Protein AF-A0A399X1S6-F1 (afdb_monomer_lite)

Secondary structure (DSSP, 8-state):
------HHHHHHHHT--SSTTHHHHHHHHHHHHHHHHHHB-HHHHH--S-HHHHHHHHHHHHHHHHHHHHHHHTTSTTSS--EEETTEEE-PPPHHHHTTHHHHHHHHHHHHGGGB-HHHHHHHHHHHTT----------

Foldseek 3Di:
DFQDDDLVLLCVVLVHPDCPCVVVLVVLCVPQRVVLVQFFDVVLVPPPVPPVSSVLLNQLSSLQSSLVSLVVCCPDPPNQDWDDDVPDIDGHDPCVVVVCSVVSNVVSCVSRLVGGDPVSNVVVVCVVVVPPPDPPPDDD

Sequence (140 aa):
MSLSVPSSRVKEKCGITVSDYDATISNLIGEITPVVEFAIRGEHLADTGNTGLQATLKLGLTEVICGELLEQIAREPGALESVSIGDLALSPPPPQVWSTLAGLKRQGWARLRPFLKPDVAGVLATVLTGGSKIPEESGL

Structure (mmCIF, N/CA/C/O backbone):
data_AF-A0A399X1S6-F1
#
_entry.id   AF-A0A399X1S6-F1
#
loop_
_atom_site.group_PDB
_atom_site.id
_atom_site.type_symbol
_atom_site.label_atom_id
_atom_site.label_alt_id
_atom_site.label_comp_id
_atom_site.label_asym_id
_atom_site.label_entity_id
_atom_site.label_seq_id
_atom_site.pdbx_PDB_ins_code
_atom_site.Cartn_x
_atom_site.Cartn_y
_atom_site.Cartn_z
_atom_site.occupancy
_atom_site.B_iso_or_equiv
_atom_site.auth_seq_id
_atom_site.auth_comp_id
_atom_site.auth_asym_id
_atom_site.auth_atom_id
_atom_site.pdbx_PDB_model_num
ATOM 1 N N . MET A 1 1 ? -13.726 9.033 11.109 1.00 61.34 1 MET A N 1
ATOM 2 C CA . MET A 1 1 ? -12.325 9.482 11.253 1.00 61.34 1 MET A CA 1
ATOM 3 C C . MET A 1 1 ? -11.536 8.773 10.172 1.00 61.34 1 MET A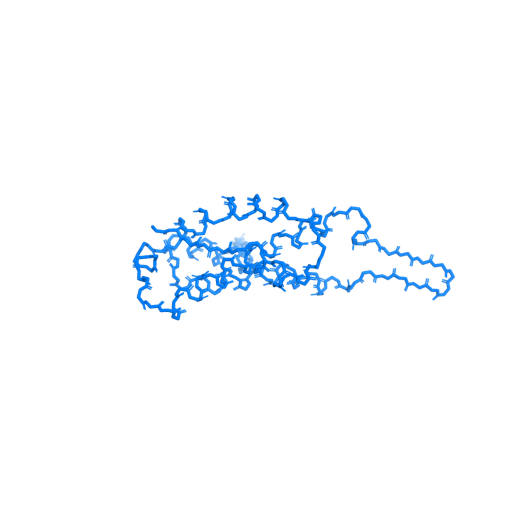 C 1
ATOM 5 O O . MET A 1 1 ? -11.781 7.582 10.016 1.00 61.34 1 MET A O 1
ATOM 9 N N . SER A 1 2 ? -10.715 9.481 9.392 1.00 76.50 2 SER A N 1
ATOM 10 C CA . SER A 1 2 ? -10.085 8.896 8.204 1.00 76.50 2 SER A CA 1
ATOM 11 C C . SER A 1 2 ? -8.687 8.341 8.480 1.00 76.50 2 SER A C 1
ATOM 13 O O . SER A 1 2 ? -7.889 8.932 9.214 1.00 76.50 2 SER A O 1
ATOM 15 N N . LEU A 1 3 ? -8.384 7.191 7.885 1.00 87.06 3 LEU A N 1
ATOM 16 C CA . LEU A 1 3 ? -7.040 6.647 7.796 1.00 87.06 3 LEU A CA 1
ATOM 17 C C . LEU A 1 3 ? -6.243 7.521 6.826 1.00 87.06 3 LEU A C 1
ATOM 19 O O . LEU A 1 3 ? -6.581 7.651 5.657 1.00 87.06 3 LEU A O 1
ATOM 23 N N . SER A 1 4 ? -5.155 8.117 7.308 1.00 88.81 4 SER A N 1
ATOM 24 C CA . SER A 1 4 ? -4.243 8.890 6.463 1.00 88.81 4 SER A CA 1
ATOM 25 C C . SER A 1 4 ? -2.945 8.121 6.240 1.00 88.81 4 SER A C 1
ATOM 27 O O . SER A 1 4 ? -2.292 7.692 7.201 1.00 88.81 4 SER A O 1
ATOM 29 N N . VAL A 1 5 ? -2.584 7.956 4.967 1.00 91.88 5 VAL A N 1
ATOM 30 C CA . VAL A 1 5 ? -1.324 7.366 4.507 1.00 91.88 5 VAL A CA 1
ATOM 31 C C . VAL A 1 5 ? -0.662 8.364 3.553 1.00 91.88 5 VAL A C 1
ATOM 33 O O . VAL A 1 5 ? -1.289 8.755 2.571 1.00 91.88 5 VAL A O 1
ATOM 36 N N . PRO A 1 6 ? 0.581 8.802 3.817 1.00 93.50 6 PRO A N 1
ATOM 37 C CA . PRO A 1 6 ? 1.276 9.723 2.927 1.00 93.50 6 PRO A CA 1
ATOM 38 C C . PRO A 1 6 ? 1.809 8.995 1.687 1.00 93.50 6 PRO A C 1
ATOM 40 O O . PRO A 1 6 ? 2.280 7.859 1.782 1.00 93.50 6 PRO A O 1
ATOM 43 N N . SER A 1 7 ? 1.829 9.679 0.538 1.00 92.88 7 SER A N 1
ATOM 44 C CA . SER A 1 7 ? 2.349 9.134 -0.727 1.00 92.88 7 SER A CA 1
ATOM 45 C C . SER A 1 7 ? 3.787 8.623 -0.601 1.00 92.88 7 SER A C 1
ATOM 47 O O . SER A 1 7 ? 4.124 7.586 -1.163 1.00 92.88 7 SER A O 1
ATOM 49 N N . SER A 1 8 ? 4.621 9.278 0.214 1.00 94.00 8 SER A N 1
ATOM 50 C CA . SER A 1 8 ? 5.994 8.836 0.496 1.00 94.00 8 SER A CA 1
ATOM 51 C C . SER A 1 8 ? 6.065 7.433 1.103 1.00 94.00 8 SER A C 1
ATOM 53 O O . SER A 1 8 ? 6.967 6.670 0.769 1.00 94.00 8 SER A O 1
ATOM 55 N N . ARG A 1 9 ? 5.094 7.056 1.944 1.00 94.56 9 ARG A N 1
ATOM 56 C CA . ARG A 1 9 ? 5.044 5.724 2.558 1.00 94.56 9 ARG A CA 1
ATOM 57 C C . ARG A 1 9 ? 4.654 4.647 1.552 1.00 94.56 9 ARG A C 1
ATOM 59 O O . ARG A 1 9 ? 5.169 3.534 1.625 1.00 94.56 9 ARG A O 1
ATOM 66 N N . VAL A 1 10 ? 3.772 4.982 0.611 1.00 94.31 10 VAL A N 1
ATOM 67 C CA . VAL A 1 10 ? 3.422 4.097 -0.508 1.00 94.31 10 VAL A CA 1
ATOM 68 C C . VAL A 1 10 ? 4.646 3.889 -1.402 1.00 94.31 10 VAL A C 1
ATOM 70 O O . VAL A 1 10 ? 5.007 2.748 -1.667 1.00 94.31 10 VAL A O 1
ATOM 73 N N . LYS A 1 11 ? 5.349 4.968 -1.775 1.00 93.75 11 LYS A N 1
ATOM 74 C CA . LYS A 1 11 ? 6.584 4.905 -2.578 1.00 93.75 11 LYS A CA 1
ATOM 75 C C . LYS A 1 11 ? 7.653 4.026 -1.940 1.00 93.75 11 LYS A C 1
ATOM 77 O O . LYS A 1 11 ? 8.174 3.129 -2.596 1.00 93.75 11 LYS A O 1
ATOM 82 N N . GLU A 1 12 ? 7.922 4.239 -0.653 1.00 92.62 12 GLU A N 1
ATOM 83 C CA . GLU A 1 12 ? 8.871 3.434 0.122 1.00 92.62 12 GLU A CA 1
ATOM 84 C C . GLU A 1 12 ? 8.490 1.948 0.094 1.00 92.62 12 GLU A C 1
ATOM 86 O O . GLU A 1 12 ? 9.334 1.093 -0.167 1.00 92.62 12 GLU A O 1
ATOM 91 N N . LYS A 1 13 ? 7.206 1.632 0.303 1.00 91.75 13 LYS A N 1
ATOM 92 C CA . LYS A 1 13 ? 6.712 0.250 0.307 1.00 91.75 13 LYS A CA 1
ATOM 93 C C . LYS A 1 13 ? 6.814 -0.417 -1.068 1.00 91.75 13 LYS A C 1
ATOM 95 O O . LYS A 1 13 ? 7.076 -1.616 -1.119 1.00 91.75 13 LYS A O 1
ATOM 100 N N . CYS A 1 14 ? 6.617 0.337 -2.147 1.00 89.06 14 CYS A N 1
ATOM 101 C CA . CYS A 1 14 ? 6.696 -0.172 -3.517 1.00 89.06 14 CYS A CA 1
ATOM 102 C C . CYS A 1 14 ? 8.115 -0.148 -4.104 1.00 89.06 14 CYS A C 1
ATOM 104 O O . CYS A 1 14 ? 8.306 -0.614 -5.222 1.00 89.06 14 CYS A O 1
ATOM 106 N N . GLY A 1 15 ? 9.102 0.403 -3.389 1.00 88.81 15 GLY A N 1
ATOM 107 C CA . GLY A 1 15 ? 10.466 0.564 -3.900 1.00 88.81 15 GLY A CA 1
ATOM 108 C C . GLY A 1 15 ? 10.600 1.617 -5.009 1.00 88.81 15 GLY A C 1
ATOM 109 O O . GLY A 1 15 ? 11.534 1.548 -5.802 1.00 88.81 15 GLY A O 1
ATOM 110 N N . ILE A 1 16 ? 9.683 2.588 -5.081 1.00 88.75 16 ILE A N 1
ATOM 111 C CA . ILE A 1 16 ? 9.664 3.630 -6.118 1.00 88.75 16 ILE A CA 1
ATOM 112 C C . ILE A 1 16 ? 10.430 4.860 -5.628 1.00 88.75 16 ILE A C 1
ATOM 114 O O . ILE A 1 16 ? 10.065 5.475 -4.626 1.00 88.75 16 ILE A O 1
ATOM 118 N N . THR A 1 17 ? 11.464 5.260 -6.366 1.00 89.94 17 THR A N 1
ATOM 119 C CA . THR A 1 17 ? 12.293 6.440 -6.052 1.00 89.94 17 THR A CA 1
ATOM 120 C C . THR A 1 17 ? 12.016 7.640 -6.960 1.00 89.94 17 THR A C 1
ATOM 122 O O . THR A 1 17 ? 12.322 8.770 -6.583 1.00 89.94 17 THR A O 1
ATOM 125 N N . VAL A 1 18 ? 11.401 7.417 -8.124 1.00 90.62 18 VAL A N 1
ATOM 126 C CA . VAL A 1 18 ? 11.053 8.454 -9.111 1.00 90.62 18 VAL A CA 1
ATOM 127 C C . VAL A 1 18 ? 9.735 9.157 -8.770 1.00 90.62 18 VAL A C 1
ATOM 129 O O . VAL A 1 18 ? 8.971 8.690 -7.923 1.00 90.62 18 VAL A O 1
ATOM 132 N N . SER A 1 19 ? 9.467 10.303 -9.395 1.00 93.31 19 SER A N 1
ATOM 133 C CA . SER A 1 19 ? 8.252 11.114 -9.184 1.00 93.31 19 SER A CA 1
ATOM 134 C C . SER A 1 19 ? 7.118 10.832 -10.172 1.00 93.31 19 SER A C 1
ATOM 136 O O . SER A 1 19 ? 6.009 11.318 -9.971 1.00 93.31 19 SER A O 1
ATOM 138 N N . ASP A 1 20 ? 7.364 10.042 -11.218 1.00 92.56 20 ASP A N 1
ATOM 139 C CA . ASP A 1 20 ? 6.426 9.851 -12.338 1.00 92.56 20 ASP A CA 1
ATOM 140 C C . ASP A 1 20 ? 5.069 9.280 -11.893 1.00 92.56 20 ASP A C 1
ATOM 142 O O . ASP A 1 20 ? 4.029 9.583 -12.474 1.00 92.56 20 ASP A O 1
ATOM 146 N N . TYR A 1 21 ? 5.063 8.521 -10.794 1.00 92.94 21 TYR A N 1
ATOM 147 C CA . TYR A 1 21 ? 3.871 7.887 -10.235 1.00 92.94 21 TYR A CA 1
ATOM 148 C C . TYR A 1 21 ? 3.173 8.706 -9.136 1.00 92.94 21 TYR A C 1
ATOM 150 O O . TYR A 1 21 ? 2.179 8.242 -8.582 1.00 92.94 21 TYR A O 1
ATOM 158 N N . ASP A 1 22 ? 3.647 9.908 -8.790 1.00 94.56 22 ASP A N 1
ATOM 159 C CA . ASP A 1 22 ? 3.134 10.664 -7.634 1.00 94.56 22 ASP A CA 1
ATOM 160 C C . ASP A 1 22 ? 1.645 11.027 -7.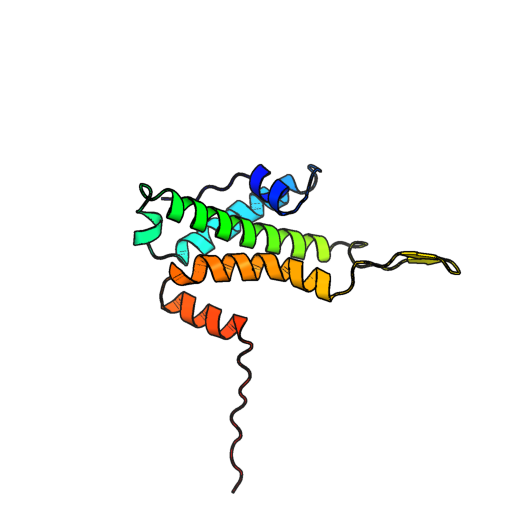780 1.00 94.56 22 ASP A C 1
ATOM 162 O O . ASP A 1 22 ? 0.875 10.908 -6.821 1.00 94.56 22 ASP A O 1
ATOM 166 N N . ALA A 1 23 ? 1.217 11.405 -8.990 1.00 96.06 23 ALA A N 1
ATOM 167 C CA . ALA A 1 23 ? -0.185 11.697 -9.284 1.00 96.06 23 ALA A CA 1
ATOM 168 C C . ALA A 1 23 ? -1.055 10.434 -9.187 1.00 96.06 23 ALA A C 1
ATOM 170 O O . ALA A 1 23 ? -2.101 10.445 -8.536 1.00 96.06 23 ALA A O 1
ATOM 171 N N . THR A 1 24 ? -0.590 9.323 -9.764 1.00 95.69 24 THR A N 1
ATOM 172 C CA . THR A 1 24 ? -1.264 8.020 -9.696 1.00 95.69 24 THR A CA 1
ATOM 173 C C . THR A 1 24 ? -1.416 7.552 -8.253 1.00 95.69 24 THR A C 1
ATOM 175 O O . THR A 1 24 ? -2.500 7.143 -7.849 1.00 95.69 24 THR A O 1
ATOM 178 N N . ILE A 1 25 ? -0.368 7.686 -7.436 1.00 96.00 25 ILE A N 1
ATOM 179 C CA . ILE A 1 25 ? -0.406 7.359 -6.006 1.00 96.00 25 ILE A CA 1
ATOM 180 C C . ILE A 1 25 ? -1.445 8.214 -5.282 1.00 96.00 25 ILE A C 1
ATOM 182 O O . ILE A 1 25 ? -2.224 7.682 -4.494 1.00 96.00 25 ILE A O 1
ATOM 186 N N . SER A 1 26 ? -1.485 9.522 -5.547 1.00 96.44 26 SER A N 1
ATOM 187 C CA . SER A 1 26 ? -2.478 10.412 -4.938 1.00 96.44 26 SER A CA 1
ATOM 188 C C . SER A 1 26 ? -3.909 10.009 -5.304 1.00 96.44 26 SER A C 1
ATOM 190 O O . SER A 1 26 ? -4.778 9.984 -4.431 1.00 96.44 26 SER A O 1
ATOM 192 N N . ASN A 1 27 ? -4.151 9.658 -6.568 1.00 96.75 27 ASN A N 1
ATOM 193 C CA . ASN A 1 27 ? -5.461 9.203 -7.032 1.00 96.75 27 ASN A CA 1
ATOM 194 C C . ASN A 1 27 ? -5.851 7.882 -6.360 1.00 96.75 27 ASN A C 1
ATOM 196 O O . ASN A 1 27 ? -6.925 7.787 -5.773 1.00 96.75 27 ASN A O 1
ATOM 200 N N . LEU A 1 28 ? -4.939 6.905 -6.332 1.00 96.31 28 LEU A N 1
ATOM 201 C CA . LEU A 1 28 ? -5.160 5.618 -5.672 1.00 96.31 28 LEU A CA 1
ATOM 202 C C . LEU A 1 28 ? -5.425 5.763 -4.170 1.00 96.31 28 LEU A C 1
ATOM 204 O O . LEU A 1 28 ? -6.288 5.073 -3.632 1.00 96.31 28 LEU A O 1
ATOM 208 N N . ILE A 1 29 ? -4.727 6.670 -3.477 1.00 96.31 29 ILE A N 1
ATOM 209 C CA . ILE A 1 29 ? -5.020 6.986 -2.073 1.00 96.31 29 ILE A CA 1
ATOM 210 C C . ILE A 1 29 ? -6.447 7.534 -1.947 1.00 96.31 29 ILE A C 1
ATOM 212 O O . ILE A 1 29 ? -7.186 7.079 -1.073 1.00 96.31 29 ILE A O 1
ATOM 216 N N . GLY A 1 30 ? -6.847 8.471 -2.810 1.00 96.00 30 GLY A N 1
ATOM 217 C CA . GLY A 1 30 ? -8.190 9.055 -2.808 1.00 96.00 30 GLY A CA 1
ATOM 218 C C . GLY A 1 30 ? -9.305 8.047 -3.102 1.00 96.00 30 GLY A C 1
ATOM 219 O O . GLY A 1 30 ? -10.378 8.136 -2.511 1.00 96.00 30 GLY A O 1
ATOM 220 N N . GLU A 1 31 ? -9.043 7.066 -3.962 1.00 95.31 31 GLU A N 1
ATOM 221 C CA . GLU A 1 31 ? -10.015 6.049 -4.373 1.00 95.31 31 GLU A CA 1
ATOM 222 C C . GLU A 1 31 ? -10.111 4.880 -3.383 1.00 95.31 31 GLU A C 1
ATOM 224 O O . GLU A 1 31 ? -11.206 4.466 -3.002 1.00 95.31 31 GLU A O 1
ATOM 229 N N . ILE A 1 32 ? -8.976 4.341 -2.931 1.00 95.62 32 ILE A N 1
ATOM 230 C CA . ILE A 1 32 ? -8.934 3.103 -2.136 1.00 95.62 32 ILE A CA 1
ATOM 231 C C . ILE A 1 32 ? -9.222 3.365 -0.658 1.00 95.62 32 ILE A C 1
ATOM 233 O O . ILE A 1 32 ? -9.889 2.555 -0.010 1.00 95.62 32 ILE A O 1
ATOM 237 N N . THR A 1 33 ? -8.741 4.482 -0.105 1.00 95.44 33 THR A N 1
ATOM 238 C CA . THR A 1 33 ? -8.935 4.816 1.317 1.00 95.44 33 THR A CA 1
ATOM 239 C C . THR A 1 33 ? -10.406 4.765 1.747 1.00 95.44 33 THR A C 1
ATOM 241 O O . THR A 1 33 ? -10.700 4.016 2.682 1.00 95.44 33 THR A O 1
ATOM 244 N N . PRO A 1 34 ? -11.359 5.449 1.076 1.00 94.81 34 PRO A N 1
ATOM 245 C CA . PRO A 1 34 ? -12.764 5.397 1.484 1.00 94.81 34 PRO A CA 1
ATOM 246 C C . PRO A 1 34 ? -13.380 3.996 1.351 1.00 94.81 34 PRO A C 1
ATOM 248 O O . PRO A 1 34 ? -14.234 3.622 2.155 1.00 94.81 34 PRO A O 1
ATOM 251 N N . VAL A 1 35 ? -12.931 3.184 0.386 1.00 93.56 35 VAL A N 1
ATOM 252 C CA . VAL A 1 35 ? -13.396 1.795 0.219 1.00 93.56 35 VAL A CA 1
ATOM 253 C C . VAL A 1 35 ? -12.946 0.925 1.393 1.00 93.56 35 VAL A C 1
ATOM 255 O O . VAL A 1 35 ? -13.739 0.167 1.955 1.00 93.56 35 VAL A O 1
ATOM 258 N N . VAL A 1 36 ? -11.681 1.048 1.797 1.00 94.12 36 VAL A N 1
ATOM 259 C CA . VAL A 1 36 ? -11.127 0.310 2.939 1.00 94.12 36 VAL A CA 1
ATOM 260 C C . VAL A 1 36 ? -11.768 0.767 4.249 1.00 94.12 36 VAL A C 1
ATOM 262 O O . VAL A 1 36 ? -12.150 -0.070 5.064 1.00 94.12 36 VAL A O 1
ATOM 265 N N . GLU A 1 37 ? -11.960 2.071 4.443 1.00 94.38 37 GLU A N 1
ATOM 266 C CA . GLU A 1 37 ? -12.671 2.607 5.609 1.00 94.38 37 GLU A CA 1
ATOM 267 C C . GLU A 1 37 ? -14.104 2.089 5.692 1.00 94.38 37 GLU A C 1
ATOM 269 O O . GLU A 1 37 ? -14.557 1.681 6.761 1.00 94.38 37 GLU A O 1
ATOM 274 N N . PHE A 1 38 ? -14.813 2.038 4.564 1.00 93.69 38 PHE A N 1
ATOM 275 C CA . PHE A 1 38 ? -16.150 1.466 4.526 1.00 93.69 38 PHE A CA 1
ATOM 276 C C . PHE A 1 38 ? -16.155 -0.024 4.900 1.00 93.69 38 PHE A C 1
ATOM 278 O O . PHE A 1 38 ? -17.103 -0.493 5.534 1.00 93.69 38 PHE A O 1
ATOM 285 N N . ALA A 1 39 ? -15.119 -0.774 4.528 1.00 93.75 39 ALA A N 1
ATOM 286 C CA . ALA A 1 39 ? -15.010 -2.201 4.814 1.00 93.75 39 ALA A CA 1
ATOM 287 C C . ALA A 1 39 ? -14.709 -2.510 6.294 1.00 93.75 39 ALA A C 1
ATOM 289 O O . ALA A 1 39 ? -15.132 -3.552 6.804 1.00 93.75 39 ALA A O 1
ATOM 290 N N . ILE A 1 40 ? -13.992 -1.624 6.988 1.00 94.44 40 ILE A N 1
ATOM 291 C CA . ILE A 1 40 ? -13.597 -1.787 8.393 1.00 94.44 40 ILE A CA 1
ATOM 292 C C . ILE A 1 40 ? -14.785 -1.492 9.330 1.00 94.44 40 ILE A C 1
ATOM 294 O O . ILE A 1 40 ? -15.668 -0.679 9.042 1.00 94.44 40 ILE A O 1
ATOM 298 N N . ARG A 1 41 ? -14.838 -2.168 10.482 1.00 94.19 41 ARG A N 1
ATOM 299 C CA . ARG A 1 41 ? -15.816 -1.865 11.539 1.00 94.19 41 ARG A CA 1
ATOM 300 C C . ARG A 1 41 ? -15.538 -0.491 12.147 1.00 94.19 41 ARG A C 1
ATOM 302 O O . ARG A 1 41 ? -14.404 -0.183 12.510 1.00 94.19 41 ARG A O 1
ATOM 309 N N . GLY A 1 42 ? -16.589 0.306 12.334 1.00 92.19 42 GLY A N 1
ATOM 310 C CA . GLY A 1 42 ? -16.467 1.674 12.850 1.00 92.19 42 GLY A CA 1
ATOM 311 C C . GLY A 1 42 ? -15.764 1.769 14.210 1.00 92.19 42 GLY A C 1
ATOM 312 O O . GLY A 1 42 ? -15.027 2.722 14.439 1.00 92.19 42 GLY A O 1
ATOM 313 N N . GLU A 1 43 ? -15.917 0.757 15.071 1.00 93.31 43 GLU A N 1
ATOM 314 C CA . GLU A 1 43 ? -15.251 0.670 16.380 1.00 93.31 43 GLU A CA 1
ATOM 315 C C . GLU A 1 43 ? -13.716 0.693 16.284 1.00 93.31 43 GLU A C 1
ATOM 317 O O . GLU A 1 43 ? -13.063 1.384 17.061 1.00 93.31 43 GLU A O 1
ATOM 322 N N . HIS A 1 44 ? -13.128 0.030 15.283 1.00 93.62 44 HIS A N 1
ATOM 323 C CA . HIS A 1 44 ? -11.674 0.011 15.083 1.00 93.62 44 HIS A CA 1
ATOM 324 C C . HIS A 1 44 ? -11.144 1.302 14.452 1.00 93.62 44 HIS A C 1
ATOM 326 O O . HIS A 1 44 ? -10.005 1.689 14.700 1.00 93.62 44 HIS A O 1
ATOM 332 N N . LEU A 1 45 ? -11.968 1.987 13.653 1.00 92.81 45 LEU A N 1
ATOM 333 C CA . LEU A 1 45 ? -11.631 3.314 13.129 1.00 92.81 45 LEU A CA 1
ATOM 334 C C . LEU A 1 45 ? -11.710 4.392 14.218 1.00 92.81 45 LEU A C 1
ATOM 336 O O . LEU A 1 45 ? -10.985 5.383 14.150 1.00 92.81 45 LEU A O 1
ATOM 340 N N . ALA A 1 46 ? -12.590 4.211 15.206 1.00 93.12 46 ALA A N 1
ATOM 341 C CA . ALA A 1 46 ? -12.764 5.134 16.323 1.00 93.12 46 ALA A CA 1
ATOM 342 C C . ALA A 1 46 ? -11.695 4.968 17.421 1.00 93.12 46 ALA A C 1
ATOM 344 O O . ALA A 1 46 ? -11.394 5.938 18.116 1.00 93.12 46 ALA A O 1
ATOM 345 N N . ASP A 1 47 ? -11.096 3.779 17.561 1.00 91.88 47 ASP A N 1
ATOM 346 C CA . ASP A 1 47 ? -10.031 3.494 18.533 1.00 91.88 47 ASP A CA 1
ATOM 347 C C . ASP A 1 47 ? -8.672 4.069 18.088 1.00 91.88 47 ASP A C 1
ATOM 349 O O . ASP A 1 47 ? -7.752 3.366 17.659 1.00 91.88 47 ASP A O 1
ATOM 353 N N . THR A 1 48 ? -8.551 5.395 18.148 1.00 90.25 48 THR A N 1
ATOM 354 C CA . THR A 1 48 ? -7.319 6.118 17.796 1.00 90.25 48 THR A CA 1
ATOM 355 C C . THR A 1 48 ? -6.270 6.126 18.904 1.00 90.25 48 THR A C 1
ATOM 357 O O . THR A 1 48 ? -5.107 6.425 18.631 1.00 90.25 48 THR A O 1
ATOM 360 N N . GLY A 1 49 ? -6.650 5.762 20.134 1.00 90.25 49 GLY A N 1
ATOM 361 C CA . GLY A 1 49 ? -5.727 5.617 21.262 1.00 90.25 49 GLY A CA 1
ATOM 362 C C . GLY A 1 49 ? -4.848 4.369 21.153 1.00 90.25 49 GLY A C 1
ATOM 363 O O . GLY A 1 49 ? -3.723 4.352 21.655 1.00 90.25 49 GLY A O 1
ATOM 364 N N . ASN A 1 50 ? -5.318 3.340 20.447 1.00 92.88 50 ASN A N 1
ATOM 365 C CA . ASN A 1 50 ? -4.563 2.120 20.207 1.00 92.88 50 ASN A CA 1
ATOM 366 C C . ASN A 1 50 ? -3.583 2.275 19.033 1.00 92.88 50 ASN A C 1
ATOM 368 O O . ASN A 1 50 ? -3.889 2.009 17.868 1.00 92.88 50 ASN A O 1
ATOM 372 N N . THR A 1 51 ? -2.358 2.688 19.351 1.00 93.44 51 THR A N 1
ATOM 373 C CA . THR A 1 51 ? -1.302 2.941 18.359 1.00 93.44 51 THR A CA 1
ATOM 374 C C . THR A 1 51 ? -0.940 1.706 17.530 1.00 93.44 51 THR A C 1
ATOM 376 O O . THR A 1 51 ? -0.686 1.833 16.331 1.00 93.44 51 THR A O 1
ATOM 379 N N . GLY A 1 52 ? -0.964 0.508 18.126 1.00 94.94 52 GLY A N 1
ATOM 380 C CA . GLY A 1 52 ? -0.684 -0.754 17.435 1.00 94.94 52 GLY A CA 1
ATOM 381 C C . GLY A 1 52 ? -1.763 -1.119 16.413 1.00 94.94 52 GLY A C 1
ATOM 382 O O . GLY A 1 52 ? -1.448 -1.511 15.284 1.00 94.94 52 GLY A O 1
ATOM 383 N N . LEU A 1 53 ? -3.035 -0.919 16.771 1.00 94.44 53 LEU A N 1
ATOM 384 C CA . LEU A 1 53 ? -4.160 -1.076 15.850 1.00 94.44 53 LEU A CA 1
ATOM 385 C C . LEU A 1 53 ? -4.054 -0.085 14.689 1.00 94.44 53 LEU A C 1
ATOM 387 O O . LEU A 1 53 ? -4.070 -0.495 13.530 1.00 94.44 53 LEU A O 1
ATOM 391 N N . GLN A 1 54 ? -3.868 1.202 14.985 1.00 94.69 54 GLN A N 1
ATOM 392 C CA . GLN A 1 54 ? -3.760 2.243 13.961 1.00 94.69 54 GLN A CA 1
ATOM 393 C C . GLN A 1 54 ? -2.586 1.993 13.007 1.00 94.69 54 GLN A C 1
ATOM 395 O O . GLN A 1 54 ? -2.728 2.149 11.793 1.00 94.69 54 GLN A O 1
ATOM 400 N N . ALA A 1 55 ? -1.437 1.547 13.524 1.00 94.62 55 ALA A N 1
ATOM 401 C CA . ALA A 1 55 ? -0.299 1.151 12.698 1.00 94.62 55 ALA A CA 1
ATOM 402 C C . ALA A 1 55 ? -0.634 -0.049 11.797 1.00 94.62 55 ALA A C 1
ATOM 404 O O . ALA A 1 55 ? -0.267 -0.059 10.622 1.00 94.62 55 ALA A O 1
ATOM 405 N N . THR A 1 56 ? -1.375 -1.030 12.318 1.00 95.75 56 THR A N 1
ATOM 406 C CA . THR A 1 56 ? -1.801 -2.217 11.564 1.00 95.75 56 THR A CA 1
ATOM 407 C C . THR A 1 56 ? -2.764 -1.859 10.432 1.00 95.75 56 THR A C 1
ATOM 409 O O . THR A 1 56 ? -2.570 -2.321 9.306 1.00 95.75 56 THR A O 1
ATOM 412 N N . LEU A 1 57 ? -3.756 -1.000 10.696 1.00 95.94 57 LEU A N 1
ATOM 413 C CA . LEU A 1 57 ? -4.715 -0.534 9.690 1.00 95.94 57 LEU A CA 1
ATOM 414 C C . LEU A 1 57 ? -4.025 0.282 8.590 1.00 95.94 57 LEU A C 1
ATOM 416 O O . LEU A 1 57 ? -4.223 0.014 7.406 1.00 95.94 57 LEU A O 1
ATOM 420 N N . LYS A 1 58 ? -3.150 1.224 8.968 1.00 95.88 58 LYS A N 1
ATOM 421 C CA . LYS A 1 58 ? -2.374 2.031 8.012 1.00 95.88 58 LYS A CA 1
ATOM 422 C C . LYS A 1 58 ? -1.433 1.176 7.167 1.00 95.88 58 LYS A C 1
ATOM 424 O O . LYS A 1 58 ? -1.310 1.413 5.967 1.00 95.88 58 LYS A O 1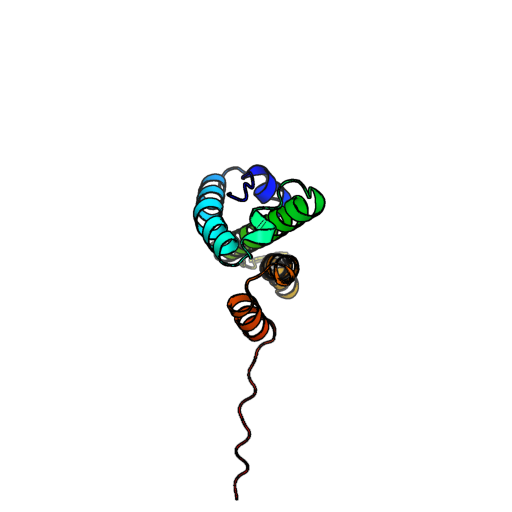
ATOM 429 N N . LEU A 1 59 ? -0.787 0.171 7.762 1.00 95.69 59 LEU A N 1
ATOM 430 C CA . LEU A 1 59 ? 0.069 -0.760 7.029 1.00 95.69 59 LEU A CA 1
ATOM 431 C C . LEU A 1 59 ? -0.738 -1.598 6.033 1.00 95.69 59 LEU A C 1
ATOM 433 O O . LEU A 1 59 ? -0.326 -1.715 4.884 1.00 95.69 59 LEU A O 1
ATOM 437 N N . GLY A 1 60 ? -1.893 -2.125 6.449 1.00 95.31 60 GLY A N 1
ATOM 438 C CA . GLY A 1 60 ? -2.779 -2.884 5.567 1.00 95.31 60 GLY A CA 1
ATOM 439 C C . GLY A 1 60 ? -3.271 -2.047 4.387 1.00 95.31 60 GLY A C 1
ATOM 440 O O . GLY A 1 60 ? -3.173 -2.485 3.245 1.00 95.31 60 GLY A O 1
ATOM 441 N N . LEU A 1 61 ? -3.702 -0.808 4.643 1.00 96.44 61 LEU A N 1
ATOM 442 C CA . LEU A 1 61 ? -4.089 0.144 3.598 1.00 96.44 61 LEU A CA 1
ATOM 443 C C . LEU A 1 61 ? -2.926 0.444 2.637 1.00 96.44 61 LEU A C 1
ATOM 445 O O . LEU A 1 61 ? -3.103 0.394 1.423 1.00 96.44 61 LEU A O 1
ATOM 449 N N . THR A 1 62 ? -1.723 0.686 3.168 1.00 96.19 62 THR A N 1
ATOM 450 C CA . THR A 1 62 ? -0.516 0.919 2.352 1.00 96.19 62 THR A CA 1
ATOM 451 C C . THR A 1 62 ? -0.207 -0.283 1.455 1.00 96.19 62 THR A C 1
ATOM 453 O O . THR A 1 62 ? 0.140 -0.107 0.292 1.00 96.19 62 THR A O 1
ATOM 456 N N . GLU A 1 63 ? -0.337 -1.506 1.976 1.00 94.81 63 GLU A N 1
ATOM 457 C CA . GLU A 1 63 ? -0.105 -2.751 1.231 1.00 94.81 63 GLU A CA 1
ATOM 458 C C . GLU A 1 63 ? -1.126 -2.943 0.097 1.00 94.81 63 GLU A C 1
ATOM 460 O O . GLU A 1 63 ? -0.737 -3.326 -1.007 1.00 94.81 63 GLU A O 1
ATOM 465 N N . VAL A 1 64 ? -2.402 -2.606 0.326 1.00 94.69 64 VAL A N 1
ATOM 466 C CA . VAL A 1 64 ? -3.446 -2.637 -0.715 1.00 94.69 64 VAL A CA 1
ATOM 467 C C . VAL A 1 64 ? -3.164 -1.618 -1.821 1.00 94.69 64 VAL A C 1
ATOM 469 O O . VAL A 1 64 ? -3.161 -1.992 -2.992 1.00 94.69 64 VAL A O 1
ATOM 472 N N . ILE A 1 65 ? -2.887 -0.360 -1.460 1.00 95.06 65 ILE A N 1
ATOM 473 C CA . ILE A 1 65 ? -2.599 0.711 -2.428 1.00 95.06 65 ILE A CA 1
ATOM 474 C C . ILE A 1 65 ? -1.342 0.382 -3.234 1.00 95.06 65 ILE A C 1
ATOM 476 O O . ILE A 1 65 ? -1.332 0.515 -4.454 1.00 95.06 65 ILE A O 1
ATOM 480 N N . CYS A 1 66 ? -0.287 -0.078 -2.561 1.00 93.62 66 CYS A N 1
ATOM 481 C CA . CYS A 1 66 ? 0.960 -0.424 -3.225 1.00 93.62 66 CYS A CA 1
ATOM 482 C C . CYS A 1 66 ? 0.792 -1.601 -4.193 1.00 93.62 66 CYS A C 1
ATOM 484 O O . CYS A 1 66 ? 1.316 -1.564 -5.302 1.00 93.62 66 CYS A O 1
ATOM 486 N N . GLY A 1 67 ? 0.029 -2.627 -3.804 1.00 91.38 67 GLY A N 1
ATOM 487 C CA . GLY A 1 67 ? -0.277 -3.739 -4.698 1.00 91.38 67 GLY A CA 1
ATOM 488 C C . GLY A 1 67 ? -1.046 -3.297 -5.947 1.00 91.38 67 GLY A C 1
ATOM 489 O O . GLY A 1 67 ? -0.695 -3.720 -7.042 1.00 91.38 67 GLY A O 1
ATOM 490 N N . GLU A 1 68 ? -2.032 -2.402 -5.810 1.00 92.94 68 GLU A N 1
ATOM 491 C CA . GLU A 1 68 ? -2.755 -1.843 -6.964 1.00 92.94 68 GLU A CA 1
ATOM 492 C C . GLU A 1 68 ? -1.832 -1.040 -7.889 1.00 92.94 68 GLU A C 1
ATOM 494 O O . GLU A 1 68 ? -1.858 -1.228 -9.102 1.00 92.94 68 GLU A O 1
ATOM 499 N N . LEU A 1 69 ? -0.973 -0.187 -7.325 1.00 92.75 69 LEU A N 1
ATOM 500 C CA . LEU A 1 69 ? -0.009 0.588 -8.105 1.00 92.75 69 LEU A CA 1
ATOM 501 C C . LEU A 1 69 ? 0.922 -0.324 -8.912 1.00 92.75 69 LEU A C 1
ATOM 503 O O . LEU A 1 69 ? 1.121 -0.112 -10.103 1.00 92.75 69 LEU A O 1
ATOM 507 N N . LEU A 1 70 ? 1.475 -1.355 -8.275 1.00 88.94 70 LEU A N 1
ATOM 508 C CA . LEU A 1 70 ? 2.369 -2.304 -8.934 1.00 88.94 70 LEU A CA 1
ATOM 509 C C . LEU A 1 70 ? 1.650 -3.117 -10.022 1.00 88.94 70 LEU A C 1
ATOM 511 O O . LEU A 1 70 ? 2.246 -3.410 -11.056 1.00 88.94 70 LEU A O 1
ATOM 515 N N . GLU A 1 71 ? 0.371 -3.447 -9.827 1.00 87.62 71 GLU A N 1
ATOM 516 C CA . GLU A 1 71 ? -0.468 -4.057 -10.865 1.00 87.62 71 GLU A CA 1
ATOM 517 C C . GLU A 1 71 ? -0.720 -3.106 -12.046 1.00 87.62 71 GLU A C 1
ATOM 519 O O . GLU A 1 71 ? -0.806 -3.572 -13.179 1.00 87.62 71 GLU A O 1
ATOM 524 N N . GLN A 1 72 ? -0.828 -1.792 -11.819 1.00 89.75 72 GLN A N 1
ATOM 525 C CA . GLN A 1 72 ? -0.928 -0.805 -12.900 1.00 89.75 72 GLN A CA 1
ATOM 526 C C . GLN A 1 72 ? 0.389 -0.676 -13.670 1.00 89.75 72 GLN A C 1
ATOM 528 O O . GLN A 1 72 ? 0.367 -0.775 -14.894 1.00 89.75 72 GLN A O 1
ATOM 533 N N . ILE A 1 73 ? 1.520 -0.564 -12.966 1.00 88.25 73 ILE A N 1
ATOM 534 C CA . ILE A 1 73 ? 2.863 -0.512 -13.572 1.00 88.25 73 ILE A CA 1
ATOM 535 C C . ILE A 1 73 ? 3.123 -1.768 -14.412 1.00 88.25 73 ILE A C 1
ATOM 537 O O . ILE A 1 73 ? 3.632 -1.686 -15.523 1.00 88.25 73 ILE A O 1
ATOM 541 N N . ALA A 1 74 ? 2.704 -2.942 -13.936 1.00 84.06 74 ALA A N 1
ATOM 542 C CA . ALA A 1 74 ? 2.842 -4.194 -14.678 1.00 84.06 74 ALA A CA 1
ATOM 543 C C . ALA A 1 74 ? 2.078 -4.225 -16.016 1.00 84.06 74 ALA A C 1
ATOM 545 O O . ALA A 1 74 ? 2.381 -5.062 -16.863 1.00 84.06 74 ALA A O 1
ATOM 546 N N . ARG A 1 75 ? 1.077 -3.356 -16.210 1.00 84.19 75 ARG A N 1
ATOM 547 C CA . ARG A 1 75 ? 0.318 -3.239 -17.467 1.00 84.19 75 ARG A CA 1
ATOM 548 C C . ARG A 1 75 ? 0.935 -2.228 -18.436 1.00 84.19 75 ARG A C 1
ATOM 550 O O . ARG A 1 75 ? 0.449 -2.121 -19.561 1.00 84.19 75 ARG A O 1
ATOM 557 N N . GLU A 1 76 ? 1.957 -1.481 -18.021 1.00 86.31 76 GLU A N 1
ATOM 558 C CA . GLU A 1 76 ? 2.634 -0.519 -18.889 1.00 86.31 76 GLU A CA 1
ATOM 559 C C . GLU A 1 76 ? 3.426 -1.246 -19.994 1.00 86.31 76 GLU A C 1
ATOM 561 O O . GLU A 1 76 ? 4.027 -2.297 -19.739 1.00 86.31 76 GLU A O 1
ATOM 566 N N . PRO A 1 77 ? 3.450 -0.713 -21.232 1.00 82.31 77 PRO A N 1
ATOM 567 C CA . PRO A 1 77 ? 4.293 -1.249 -22.299 1.00 82.31 77 PRO A CA 1
ATOM 568 C C . PRO A 1 77 ? 5.760 -1.350 -21.857 1.00 82.31 77 PRO A C 1
ATOM 570 O O . PRO A 1 77 ? 6.272 -0.449 -21.195 1.00 82.31 77 PRO A O 1
ATOM 573 N N . GLY A 1 78 ? 6.441 -2.442 -22.206 1.00 80.50 78 GLY A N 1
ATOM 574 C CA . GLY A 1 78 ? 7.818 -2.697 -21.773 1.00 80.50 78 GLY A CA 1
ATOM 575 C C . GLY A 1 78 ? 7.988 -3.266 -20.356 1.00 80.50 78 GLY A C 1
ATOM 576 O O . GLY A 1 78 ? 9.050 -3.815 -20.070 1.00 80.50 78 GLY A O 1
ATOM 577 N N . ALA A 1 79 ? 6.979 -3.221 -19.473 1.00 78.38 79 ALA A N 1
ATOM 578 C CA . ALA A 1 79 ? 7.121 -3.708 -18.091 1.00 78.38 79 ALA A CA 1
ATOM 579 C C . ALA A 1 79 ? 7.304 -5.236 -18.000 1.00 78.38 79 ALA A C 1
ATOM 581 O O . ALA A 1 79 ? 8.007 -5.742 -17.125 1.00 78.38 79 ALA A O 1
ATOM 582 N N . LEU A 1 80 ? 6.672 -5.970 -18.918 1.00 78.25 80 LEU A N 1
ATOM 583 C CA . LEU A 1 80 ? 6.654 -7.436 -18.972 1.00 78.25 80 LEU A CA 1
ATOM 584 C C . LEU A 1 80 ? 7.336 -8.007 -20.220 1.00 78.25 80 LEU A C 1
ATOM 586 O O . LEU A 1 80 ? 7.230 -9.201 -20.501 1.00 78.25 80 LEU A O 1
ATOM 590 N N . GLU A 1 81 ? 8.012 -7.166 -20.995 1.00 80.62 81 GLU A N 1
ATOM 591 C CA . GLU A 1 81 ? 8.615 -7.581 -22.255 1.00 80.62 81 GLU A CA 1
ATOM 592 C C . GLU A 1 81 ? 9.975 -8.241 -22.022 1.00 80.62 81 GLU A C 1
ATOM 594 O O . GLU A 1 81 ? 10.787 -7.794 -21.213 1.00 80.62 81 GLU A O 1
ATOM 599 N N . SER A 1 82 ? 10.233 -9.324 -22.753 1.00 82.62 82 SER A N 1
ATOM 600 C CA . SER A 1 82 ? 11.547 -9.958 -22.814 1.00 82.62 82 SER A CA 1
ATOM 601 C C . SER A 1 82 ? 12.253 -9.561 -24.104 1.00 82.62 82 SER A C 1
ATOM 603 O O . SER A 1 82 ? 11.670 -9.670 -25.184 1.00 82.62 82 SER A O 1
ATOM 605 N N . VAL A 1 83 ? 13.523 -9.186 -24.010 1.00 84.25 83 VAL A N 1
ATOM 606 C CA . VAL A 1 83 ? 14.370 -8.869 -25.163 1.00 84.25 83 VAL A CA 1
ATOM 607 C C . VAL A 1 83 ? 15.474 -9.913 -25.255 1.00 84.25 83 VAL A C 1
ATOM 609 O O . VAL A 1 83 ? 16.178 -10.157 -24.278 1.00 84.25 83 VAL A O 1
ATOM 612 N N . SER A 1 84 ? 15.648 -10.526 -26.428 1.00 86.69 84 SER A N 1
ATOM 613 C CA . SER A 1 84 ? 16.758 -11.449 -26.692 1.00 86.69 84 SER A CA 1
ATOM 614 C C . SER A 1 84 ? 17.554 -11.016 -27.922 1.00 86.69 84 SER A C 1
ATOM 616 O O . SER A 1 84 ? 16.978 -10.627 -28.938 1.00 86.69 84 SER A O 1
ATOM 618 N N . ILE A 1 85 ? 18.884 -11.038 -27.809 1.00 87.19 85 ILE A N 1
ATOM 619 C CA . ILE A 1 85 ? 19.835 -10.714 -28.879 1.00 87.19 85 ILE A CA 1
ATOM 620 C C . ILE A 1 85 ? 20.956 -11.758 -28.833 1.00 87.19 85 ILE A C 1
ATOM 622 O O . ILE A 1 85 ? 21.819 -11.715 -27.955 1.00 87.19 85 ILE A O 1
ATOM 626 N N . GLY A 1 86 ? 20.950 -12.702 -29.780 1.00 88.88 86 GLY A N 1
ATOM 627 C CA . GLY A 1 86 ? 21.869 -13.845 -29.755 1.00 88.88 86 GLY A CA 1
ATOM 628 C C . GLY A 1 86 ? 21.698 -14.657 -28.467 1.00 88.88 86 GLY A C 1
ATOM 629 O O . GLY A 1 86 ? 20.581 -15.046 -28.135 1.00 88.88 86 GLY A O 1
ATOM 630 N N . ASP A 1 87 ? 22.790 -14.846 -27.724 1.00 89.06 87 ASP A N 1
ATOM 631 C CA . ASP A 1 87 ? 22.798 -15.586 -26.452 1.00 89.06 87 ASP A CA 1
ATOM 632 C C . ASP A 1 87 ? 22.437 -14.716 -25.228 1.00 89.06 87 ASP A C 1
ATOM 634 O O . ASP A 1 87 ? 22.348 -15.218 -24.106 1.00 89.06 87 ASP A O 1
ATOM 638 N N . LEU A 1 88 ? 22.237 -13.404 -25.409 1.00 87.50 88 LEU A N 1
ATOM 639 C CA . LEU A 1 88 ? 21.828 -12.497 -24.335 1.00 87.50 88 LEU A CA 1
ATOM 640 C C . LEU A 1 88 ? 20.303 -12.422 -24.267 1.00 87.50 88 LEU A C 1
ATOM 642 O O . LEU A 1 88 ? 19.654 -12.011 -25.228 1.00 87.50 88 LEU A O 1
ATOM 646 N N . ALA A 1 89 ? 19.737 -12.751 -23.107 1.00 84.88 89 ALA A N 1
ATOM 647 C CA . ALA A 1 89 ? 18.316 -12.594 -22.823 1.00 84.88 89 ALA A CA 1
ATOM 648 C C . ALA A 1 89 ? 18.110 -11.702 -21.594 1.00 84.88 89 ALA A C 1
ATOM 650 O O . ALA A 1 89 ? 18.602 -11.986 -20.503 1.00 84.88 89 ALA A O 1
ATOM 651 N N . LEU A 1 90 ? 17.344 -10.631 -21.778 1.00 84.50 90 LEU A N 1
ATOM 652 C CA . LEU A 1 90 ? 16.738 -9.844 -20.716 1.00 84.50 90 LEU A CA 1
ATOM 653 C C . LEU A 1 90 ? 15.296 -10.310 -20.605 1.00 84.50 90 LEU A C 1
ATOM 655 O O . LEU A 1 90 ? 14.524 -10.211 -21.555 1.00 84.50 90 LEU A O 1
ATOM 659 N N . SER A 1 91 ? 14.938 -10.873 -19.464 1.00 78.88 91 SER A N 1
ATOM 660 C CA . SER A 1 91 ? 13.568 -11.293 -19.198 1.00 78.88 91 SER A CA 1
ATOM 661 C C . SER A 1 91 ? 13.098 -10.661 -17.900 1.00 78.88 91 SER A C 1
ATOM 663 O O . SER A 1 91 ? 13.904 -10.514 -16.973 1.00 78.88 91 SER A O 1
ATOM 665 N N . PRO A 1 92 ? 11.810 -10.298 -17.809 1.00 72.38 92 PRO A N 1
ATOM 666 C CA . PRO A 1 92 ? 11.234 -9.913 -16.536 1.00 72.38 92 PRO A CA 1
ATOM 667 C C . PRO A 1 92 ? 11.399 -11.059 -15.523 1.00 72.38 92 PRO A C 1
ATOM 669 O O . PRO A 1 92 ? 11.571 -12.221 -15.914 1.00 72.38 92 PRO A O 1
ATOM 672 N N . PRO A 1 93 ? 11.312 -10.767 -14.213 1.00 67.19 93 PRO A N 1
ATOM 673 C CA . PRO A 1 93 ? 11.239 -11.803 -13.193 1.00 67.19 93 PRO A CA 1
ATOM 674 C C . PRO A 1 93 ? 10.171 -12.845 -13.561 1.00 67.19 93 PRO A C 1
ATOM 676 O O . PRO A 1 93 ? 9.170 -12.503 -14.190 1.00 67.19 93 PRO A O 1
ATOM 679 N N . PRO A 1 94 ? 10.330 -14.119 -13.190 1.00 66.19 94 PRO A N 1
ATOM 680 C CA . PRO A 1 94 ? 9.351 -15.135 -13.548 1.00 66.19 94 PRO A CA 1
ATOM 681 C C . PRO A 1 94 ? 7.987 -14.823 -12.892 1.00 66.19 94 PRO A C 1
ATOM 683 O O . PRO A 1 94 ? 7.965 -14.232 -11.808 1.00 66.19 94 PRO A O 1
ATOM 686 N N . PRO A 1 95 ? 6.840 -15.208 -13.493 1.00 58.88 95 PRO A N 1
ATOM 687 C CA . PRO A 1 95 ? 5.486 -14.830 -13.050 1.00 58.88 95 PRO A CA 1
ATOM 688 C C . PRO A 1 95 ? 5.188 -15.088 -11.567 1.00 58.88 95 PRO A C 1
ATOM 690 O O . PRO A 1 95 ? 4.366 -14.405 -10.960 1.00 58.88 95 PRO A O 1
ATOM 693 N N . GLN A 1 96 ? 5.883 -16.040 -10.944 1.00 56.59 96 GLN A N 1
ATOM 694 C CA . GLN A 1 96 ? 5.804 -16.315 -9.511 1.00 56.59 96 GLN A CA 1
ATOM 695 C C . GLN A 1 96 ? 6.242 -15.106 -8.660 1.00 56.59 96 GLN A C 1
ATOM 697 O O . GLN A 1 96 ? 5.657 -14.871 -7.606 1.00 56.59 96 GLN A O 1
ATOM 702 N N . VAL A 1 97 ? 7.181 -14.284 -9.138 1.00 57.78 97 VAL A N 1
ATOM 703 C CA . VAL A 1 97 ? 7.591 -13.003 -8.528 1.00 57.78 97 VAL A CA 1
ATOM 704 C C . VAL A 1 97 ? 6.583 -11.878 -8.830 1.00 57.78 97 VAL A C 1
ATOM 706 O O . VAL A 1 97 ? 6.451 -10.918 -8.072 1.00 57.78 97 VAL A O 1
ATOM 709 N N . TRP A 1 98 ? 5.775 -12.005 -9.880 1.00 51.75 98 TRP A N 1
ATOM 710 C CA . TRP A 1 98 ? 4.673 -11.071 -10.159 1.00 51.75 98 TRP A CA 1
ATOM 711 C C . TRP A 1 98 ? 3.431 -11.400 -9.326 1.00 51.75 98 TRP A C 1
ATOM 713 O O . TRP A 1 98 ? 2.697 -10.508 -8.904 1.00 51.75 98 TRP A O 1
ATOM 723 N N . SER A 1 99 ? 3.255 -12.675 -8.963 1.00 51.47 99 SER A N 1
ATOM 724 C CA . SER A 1 99 ? 2.270 -13.114 -7.969 1.00 51.47 99 SER A CA 1
ATOM 725 C C . SER A 1 99 ? 2.516 -12.514 -6.573 1.00 51.47 99 SER A C 1
ATOM 727 O O . SER A 1 99 ? 1.594 -12.479 -5.750 1.00 51.47 99 SER A O 1
ATOM 729 N N . THR A 1 100 ? 3.724 -11.984 -6.328 1.00 56.47 100 THR A N 1
ATOM 730 C CA . THR A 1 100 ? 4.072 -11.150 -5.167 1.00 56.47 100 THR A CA 1
ATOM 731 C C . THR A 1 100 ? 3.596 -9.695 -5.281 1.00 56.47 100 THR A C 1
ATOM 733 O O . THR A 1 100 ? 3.344 -9.099 -4.238 1.00 56.47 100 THR A O 1
ATOM 736 N N . LEU A 1 101 ? 3.349 -9.144 -6.481 1.00 61.34 101 LEU A N 1
ATOM 737 C CA . LEU A 1 101 ? 2.706 -7.822 -6.648 1.00 61.34 101 LEU A CA 1
ATOM 738 C C . LEU A 1 101 ? 1.234 -7.891 -6.210 1.00 61.34 101 LEU A C 1
ATOM 740 O O . LEU A 1 101 ? 0.822 -7.195 -5.281 1.00 61.34 101 LEU A O 1
ATOM 744 N N . ALA A 1 102 ? 0.493 -8.875 -6.737 1.00 62.97 102 ALA A N 1
ATOM 745 C CA . ALA A 1 102 ? -0.808 -9.279 -6.188 1.00 62.97 102 ALA A CA 1
ATOM 746 C C . ALA A 1 102 ? -0.685 -9.812 -4.742 1.00 62.97 102 ALA A C 1
ATOM 748 O O . ALA A 1 102 ? -1.653 -9.866 -3.979 1.00 62.97 102 ALA A O 1
ATOM 749 N N . GLY A 1 103 ? 0.515 -10.236 -4.343 1.00 77.25 103 GLY A N 1
ATOM 750 C CA . GLY A 1 103 ? 0.858 -10.677 -2.995 1.00 77.25 103 GLY A CA 1
ATOM 751 C C . GLY A 1 103 ? 0.761 -9.552 -1.972 1.00 77.25 103 GLY A C 1
ATOM 752 O O . GLY A 1 103 ? 0.181 -9.784 -0.917 1.00 77.25 103 GLY A O 1
ATOM 753 N N . LEU A 1 104 ? 1.221 -8.336 -2.292 1.00 87.50 104 LEU A N 1
ATOM 754 C CA . LEU A 1 104 ? 1.080 -7.177 -1.402 1.00 87.50 104 LEU A CA 1
ATOM 755 C C . LEU A 1 104 ? -0.388 -6.819 -1.177 1.00 87.50 104 LEU A C 1
ATOM 757 O O . LEU A 1 104 ? -0.817 -6.669 -0.034 1.00 87.50 104 LEU A O 1
ATOM 761 N N . LYS A 1 105 ? -1.183 -6.764 -2.251 1.00 89.56 105 LYS A N 1
ATOM 762 C CA . LYS A 1 105 ? -2.621 -6.484 -2.153 1.00 89.56 105 LYS A CA 1
ATOM 763 C C . LYS A 1 105 ? -3.334 -7.532 -1.295 1.00 89.56 105 LYS A C 1
ATOM 765 O O . LYS A 1 105 ? -4.078 -7.183 -0.379 1.00 89.56 105 LYS A O 1
ATOM 770 N N . ARG A 1 106 ? -3.059 -8.822 -1.529 1.00 87.81 106 ARG A N 1
ATOM 771 C CA . ARG A 1 106 ? -3.583 -9.933 -0.711 1.00 87.81 106 ARG A CA 1
ATOM 772 C C . ARG A 1 106 ? -3.107 -9.870 0.738 1.00 87.81 106 ARG A C 1
ATOM 774 O O . ARG A 1 106 ? -3.907 -10.109 1.635 1.00 87.81 106 ARG A O 1
ATOM 781 N N . GLN A 1 107 ? -1.841 -9.538 0.976 1.00 90.19 107 GLN A N 1
ATOM 782 C CA . GLN A 1 107 ? -1.270 -9.375 2.313 1.00 90.19 107 GLN A CA 1
ATOM 783 C C . GLN A 1 107 ? -1.971 -8.249 3.075 1.00 90.19 107 GLN A C 1
ATOM 785 O O . GLN A 1 107 ? -2.363 -8.452 4.225 1.00 90.19 107 GLN A O 1
ATOM 790 N N . GLY A 1 108 ? -2.191 -7.106 2.423 1.00 93.00 108 GLY A N 1
ATOM 791 C CA . GLY A 1 108 ? -2.923 -5.981 2.992 1.00 93.00 108 GLY A CA 1
ATOM 792 C C . GLY A 1 108 ? -4.341 -6.383 3.393 1.00 93.00 108 GLY A C 1
ATOM 793 O O . GLY A 1 108 ? -4.732 -6.206 4.546 1.00 93.00 108 GLY A O 1
ATOM 794 N N . TRP A 1 109 ? -5.084 -7.039 2.497 1.00 92.75 109 TRP A N 1
ATOM 795 C CA . TRP A 1 109 ? -6.421 -7.549 2.817 1.00 92.75 109 TRP A CA 1
ATOM 796 C C . TRP A 1 109 ? -6.422 -8.624 3.907 1.00 92.75 109 TRP A C 1
ATOM 798 O O . TRP A 1 109 ? -7.285 -8.600 4.783 1.00 92.75 109 TRP A O 1
ATOM 808 N N . ALA A 1 110 ? -5.450 -9.536 3.913 1.00 91.31 110 ALA A N 1
ATOM 809 C CA . ALA A 1 110 ? -5.311 -10.550 4.955 1.00 91.31 110 ALA A CA 1
ATOM 810 C C . ALA A 1 110 ? -5.048 -9.919 6.331 1.00 91.31 110 ALA A C 1
ATOM 812 O O . ALA A 1 110 ? -5.613 -10.368 7.330 1.00 91.31 110 ALA A O 1
ATOM 813 N N . ARG A 1 111 ? -4.244 -8.850 6.376 1.00 94.19 111 ARG A N 1
ATOM 814 C CA . ARG A 1 111 ? -3.969 -8.067 7.586 1.00 94.19 111 ARG A CA 1
ATOM 815 C C . ARG A 1 111 ? -5.201 -7.314 8.075 1.00 94.19 111 ARG A C 1
ATOM 817 O O . ARG A 1 111 ? -5.426 -7.247 9.279 1.00 94.19 111 ARG A O 1
ATOM 824 N N . LEU A 1 112 ? -5.990 -6.759 7.158 1.00 94.62 112 LEU A N 1
ATOM 825 C CA . LEU A 1 112 ? -7.213 -6.025 7.483 1.00 94.62 112 LEU A CA 1
ATOM 826 C C . LEU A 1 112 ? -8.369 -6.950 7.879 1.00 94.62 112 LEU A C 1
ATOM 828 O O . LEU A 1 112 ? -9.245 -6.526 8.628 1.00 94.62 112 LEU A O 1
ATOM 832 N N . ARG A 1 113 ? -8.352 -8.212 7.428 1.00 93.69 113 ARG A N 1
ATOM 833 C CA . ARG A 1 113 ? -9.430 -9.201 7.594 1.00 93.69 113 ARG A CA 1
ATOM 834 C C . ARG A 1 113 ? -10.045 -9.266 9.000 1.00 93.69 113 ARG A C 1
ATOM 836 O O . ARG A 1 113 ? -11.273 -9.294 9.068 1.00 93.69 113 ARG A O 1
ATOM 843 N N . PRO A 1 114 ? -9.274 -9.272 10.107 1.00 94.25 114 PRO A N 1
ATOM 844 C CA . PRO A 1 114 ? -9.844 -9.340 11.456 1.00 94.25 114 PRO A CA 1
ATOM 845 C C . PRO A 1 114 ? -10.724 -8.138 11.825 1.00 94.25 114 PRO A C 1
ATOM 847 O O . PRO A 1 114 ? -11.590 -8.260 12.684 1.00 94.25 114 PRO A O 1
ATOM 850 N N . PHE A 1 115 ? -10.517 -6.993 11.173 1.00 94.19 115 PHE A N 1
ATOM 851 C CA . PHE A 1 115 ? -11.157 -5.718 11.499 1.00 94.19 115 PHE A CA 1
ATOM 852 C C . PHE A 1 115 ? -12.324 -5.377 10.565 1.00 94.19 115 PHE A C 1
ATOM 854 O O . PHE A 1 115 ? -12.933 -4.314 10.694 1.00 94.19 115 PHE A O 1
ATOM 861 N N . LEU A 1 116 ? -12.631 -6.248 9.601 1.00 94.12 116 LEU A N 1
ATOM 862 C CA . LEU A 1 116 ? -13.675 -6.009 8.611 1.00 94.12 116 LEU A CA 1
ATOM 863 C C . LEU A 1 116 ? -15.073 -6.279 9.170 1.00 94.12 116 LEU A C 1
ATOM 865 O O . LEU A 1 116 ? -15.281 -7.082 10.089 1.00 94.12 116 LEU A O 1
ATOM 869 N N . LYS A 1 117 ? -16.062 -5.616 8.572 1.00 92.44 117 LYS A N 1
ATOM 870 C CA . LYS A 1 117 ? -17.475 -5.947 8.763 1.00 92.44 117 LYS A CA 1
ATOM 871 C C . LYS A 1 117 ? -17.721 -7.410 8.348 1.00 92.44 117 LYS A C 1
ATOM 873 O O . LYS A 1 117 ? -17.122 -7.850 7.363 1.00 92.44 117 LYS A O 1
ATO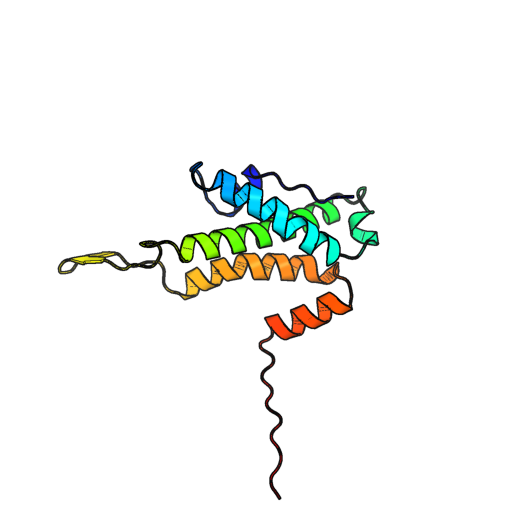M 878 N N . PRO A 1 118 ? -18.584 -8.164 9.056 1.00 84.06 118 PRO A N 1
ATOM 879 C CA . PRO A 1 118 ? -18.831 -9.582 8.771 1.00 84.06 118 PRO A CA 1
ATOM 880 C C . PRO A 1 118 ? -19.181 -9.870 7.303 1.00 84.06 118 PRO A C 1
ATOM 882 O O . PRO A 1 118 ? -18.604 -10.779 6.709 1.00 84.06 118 PRO A O 1
ATOM 885 N N . ASP A 1 119 ? -20.036 -9.039 6.701 1.00 81.19 119 ASP A N 1
ATOM 886 C CA . ASP A 1 119 ? -20.480 -9.199 5.309 1.00 81.19 119 ASP A CA 1
ATOM 887 C C . ASP A 1 119 ? -19.316 -9.076 4.316 1.00 81.19 119 ASP A C 1
ATOM 889 O O . ASP A 1 119 ? -19.195 -9.850 3.369 1.00 81.19 119 ASP A O 1
ATOM 893 N N . VAL A 1 120 ? -18.394 -8.144 4.571 1.00 77.50 120 VAL A N 1
ATOM 894 C CA . VAL A 1 120 ? -17.220 -7.921 3.717 1.00 77.50 120 VAL A CA 1
ATOM 895 C C . VAL A 1 120 ? -16.171 -9.014 3.927 1.00 77.50 120 VAL A C 1
ATOM 897 O O . VAL A 1 120 ? -15.565 -9.496 2.968 1.00 77.50 120 VAL A O 1
ATOM 900 N N . ALA A 1 121 ? -15.978 -9.451 5.174 1.00 70.56 121 ALA A N 1
ATOM 901 C CA . ALA A 1 121 ? -15.052 -10.528 5.508 1.00 70.56 121 ALA A CA 1
ATOM 902 C C . ALA A 1 121 ? -15.439 -11.857 4.829 1.00 70.56 121 ALA A C 1
ATOM 904 O O . ALA A 1 121 ? -14.557 -12.572 4.347 1.00 70.56 121 ALA A O 1
ATOM 905 N N . GLY A 1 122 ? -16.739 -12.167 4.753 1.00 65.56 122 GLY A N 1
ATOM 906 C CA . GLY A 1 122 ? -17.261 -13.360 4.076 1.00 65.56 122 GLY A CA 1
ATOM 907 C C . GLY A 1 122 ? -17.059 -13.338 2.556 1.00 65.56 122 GLY A C 1
ATOM 908 O O . GLY A 1 122 ? -16.626 -14.335 1.969 1.00 65.56 122 GLY A O 1
ATOM 909 N N . VAL A 1 123 ? -17.284 -12.184 1.918 1.00 71.06 123 VAL A N 1
ATOM 910 C CA . VAL A 1 123 ? -17.057 -12.012 0.472 1.00 71.06 123 VAL A CA 1
ATOM 911 C C . VAL A 1 123 ? -15.571 -12.153 0.130 1.00 71.06 123 VAL A C 1
ATOM 913 O O . VAL A 1 123 ? -15.214 -12.922 -0.762 1.00 71.06 123 VAL A O 1
ATOM 916 N N . LEU A 1 124 ? -14.680 -11.494 0.878 1.00 69.12 124 LEU A N 1
ATOM 917 C CA . LEU A 1 124 ? -13.235 -11.589 0.640 1.00 69.12 124 LEU A CA 1
ATOM 918 C C . LEU A 1 124 ? -12.690 -13.001 0.870 1.00 69.12 124 LEU A C 1
ATOM 920 O O . LEU A 1 124 ? -11.815 -13.438 0.127 1.00 69.12 124 LEU A O 1
ATOM 924 N N . ALA A 1 125 ? -13.206 -13.734 1.860 1.00 61.22 125 ALA A N 1
ATOM 925 C CA . ALA A 1 125 ? -12.807 -15.122 2.084 1.00 61.22 125 ALA A CA 1
ATOM 926 C C . ALA A 1 125 ? -13.130 -16.007 0.868 1.00 61.22 125 ALA A C 1
ATOM 928 O O . ALA A 1 125 ? -12.285 -16.797 0.452 1.00 61.22 125 ALA A O 1
ATOM 929 N N . THR A 1 126 ? -14.303 -15.826 0.259 1.00 62.66 126 THR A N 1
ATOM 930 C CA . THR A 1 126 ? -14.732 -16.563 -0.943 1.00 62.66 126 THR A CA 1
ATOM 931 C C . THR A 1 126 ? -13.863 -16.233 -2.162 1.00 62.66 126 THR A C 1
ATOM 933 O O . THR A 1 126 ? -13.451 -17.131 -2.895 1.00 62.66 126 THR A O 1
ATOM 936 N N . VAL A 1 127 ? -13.524 -14.952 -2.351 1.00 60.88 127 VAL A N 1
ATOM 937 C CA . VAL A 1 127 ? -12.700 -14.487 -3.481 1.00 60.88 127 VAL A CA 1
ATOM 938 C C . VAL A 1 127 ? -11.243 -14.940 -3.344 1.00 60.88 127 VAL A C 1
ATOM 940 O O . VAL A 1 127 ? -10.636 -15.381 -4.317 1.00 60.88 127 VAL A O 1
ATOM 943 N N . LEU A 1 128 ? -10.674 -14.884 -2.137 1.00 58.12 128 LEU A N 1
ATOM 944 C CA . LEU A 1 128 ? -9.272 -15.241 -1.893 1.00 58.12 128 LEU A CA 1
ATOM 945 C C . LEU A 1 128 ? -9.015 -16.755 -1.885 1.00 58.12 128 LEU A C 1
ATOM 947 O O . LEU A 1 128 ? -7.877 -17.169 -2.095 1.00 58.12 128 LEU A O 1
ATOM 951 N N . THR A 1 129 ? -10.040 -17.576 -1.638 1.00 56.34 129 THR A N 1
ATOM 952 C CA . THR A 1 129 ? -9.915 -19.046 -1.590 1.00 56.34 129 THR A CA 1
ATOM 953 C C . THR A 1 129 ? -10.266 -19.745 -2.903 1.00 56.34 129 THR A C 1
ATOM 955 O O . THR A 1 129 ? -10.169 -20.967 -2.967 1.00 56.34 129 THR A O 1
ATOM 958 N N . GLY A 1 130 ? -10.619 -19.004 -3.962 1.00 46.97 130 GLY A N 1
ATOM 959 C CA . GLY A 1 130 ? -10.891 -19.591 -5.276 1.00 46.97 130 GLY A CA 1
ATOM 960 C C . GLY A 1 130 ? -12.054 -20.581 -5.236 1.00 46.97 130 GLY A C 1
ATOM 961 O O . GLY A 1 130 ? -11.904 -21.729 -5.643 1.00 46.97 130 GLY A O 1
ATOM 962 N N . GLY A 1 131 ? -13.206 -20.153 -4.710 1.00 44.69 131 GLY A N 1
ATOM 963 C CA . GLY A 1 131 ? -14.412 -20.973 -4.610 1.00 44.69 131 GLY A CA 1
ATOM 964 C C . GLY A 1 131 ? -14.995 -21.377 -5.969 1.00 44.69 131 GLY A C 1
ATOM 965 O O . GLY A 1 131 ? -16.015 -20.846 -6.385 1.00 44.69 131 GLY A O 1
ATOM 966 N N . SER A 1 132 ? -14.380 -22.349 -6.641 1.00 40.59 132 SER A N 1
ATOM 967 C CA . SER A 1 132 ? -15.035 -23.241 -7.598 1.00 40.59 132 SER A CA 1
ATOM 968 C C . SER A 1 132 ? -15.151 -24.615 -6.949 1.00 40.59 132 SER A C 1
ATOM 970 O O . SER A 1 132 ? -14.304 -25.483 -7.131 1.00 40.59 132 SER A O 1
ATOM 972 N N . LYS A 1 133 ? -16.216 -24.820 -6.172 1.00 41.34 133 LYS A N 1
ATOM 973 C CA . LYS A 1 133 ? -16.827 -26.147 -6.092 1.00 41.34 133 LYS A CA 1
ATOM 974 C C . LYS A 1 133 ? -18.050 -26.103 -6.991 1.00 41.34 133 LYS A C 1
ATOM 976 O O . LYS A 1 133 ? -19.089 -25.583 -6.598 1.00 41.34 133 LYS A O 1
ATOM 981 N N . ILE A 1 134 ? -17.884 -26.600 -8.213 1.00 49.25 134 ILE A N 1
ATOM 982 C CA . ILE A 1 134 ? -19.011 -27.025 -9.041 1.00 49.25 134 ILE A CA 1
ATOM 983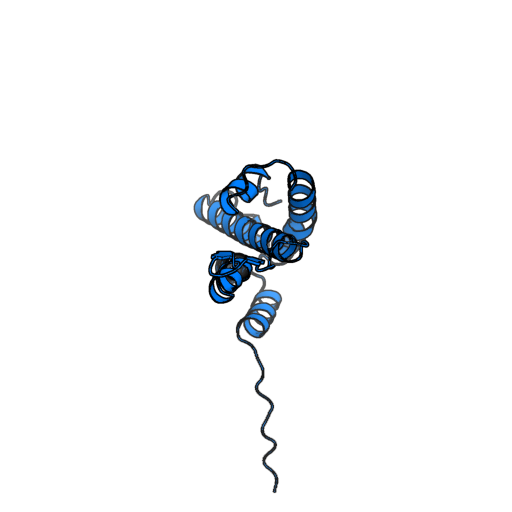 C C . ILE A 1 134 ? -19.692 -28.148 -8.242 1.00 49.25 134 ILE A C 1
ATOM 985 O O . ILE A 1 134 ? -18.986 -29.069 -7.821 1.00 49.25 134 ILE A O 1
ATOM 989 N N . PRO A 1 135 ? -20.999 -28.077 -7.944 1.00 43.19 135 PRO A N 1
ATOM 990 C CA . PRO A 1 135 ? -21.686 -29.218 -7.366 1.00 43.19 135 PRO A CA 1
ATOM 991 C C . PRO A 1 135 ? -21.672 -30.346 -8.403 1.00 43.19 135 PRO A C 1
ATOM 993 O O . PRO A 1 135 ? -22.196 -30.183 -9.503 1.00 43.19 135 PRO A O 1
ATOM 996 N N . GLU A 1 136 ? -21.037 -31.472 -8.071 1.00 43.66 136 GLU A N 1
ATOM 997 C CA . GLU A 1 136 ? -21.274 -32.732 -8.773 1.00 43.66 136 GLU A CA 1
ATOM 998 C C . GLU A 1 136 ? -22.749 -33.088 -8.560 1.00 43.66 136 GLU A C 1
ATOM 1000 O O . GLU A 1 136 ? -23.140 -33.602 -7.509 1.00 43.66 136 GLU A O 1
ATOM 1005 N N . GLU A 1 137 ? -23.587 -32.767 -9.547 1.00 43.62 137 GLU A N 1
ATOM 1006 C CA . GLU A 1 137 ? -24.858 -33.457 -9.704 1.00 43.62 137 GLU A CA 1
ATOM 1007 C C . GLU A 1 137 ? -24.539 -34.930 -9.952 1.00 43.62 137 GLU A C 1
ATOM 1009 O O . GLU A 1 137 ? -23.977 -35.329 -10.973 1.00 43.62 137 GLU A O 1
ATOM 1014 N N . SER A 1 138 ? -24.865 -35.731 -8.946 1.00 46.72 138 SER A N 1
ATOM 1015 C CA . SER A 1 138 ? -24.909 -37.180 -9.013 1.00 46.72 138 SER A CA 1
ATOM 1016 C C . SER A 1 138 ? -26.015 -37.560 -9.993 1.00 46.72 138 SER A C 1
ATOM 1018 O O . SER A 1 138 ? -27.199 -37.502 -9.669 1.00 46.72 138 SER A O 1
ATOM 1020 N N . GLY A 1 139 ? -25.612 -37.908 -11.214 1.00 47.34 139 GLY A N 1
ATOM 1021 C CA . GLY A 1 139 ? -26.484 -38.534 -12.198 1.00 47.34 139 GLY A CA 1
ATOM 1022 C C . GLY A 1 139 ? -26.933 -39.910 -11.707 1.00 47.34 139 GLY A C 1
ATOM 1023 O O . GLY A 1 139 ? -26.100 -40.774 -11.427 1.00 47.34 139 GLY A O 1
ATOM 1024 N N . LEU A 1 140 ? -28.251 -40.051 -11.578 1.00 39.62 140 LEU A N 1
ATOM 1025 C CA . LEU A 1 140 ? -28.996 -41.311 -11.571 1.00 39.62 140 LEU A CA 1
ATOM 1026 C C . LEU A 1 140 ? -28.918 -42.001 -12.938 1.00 39.62 140 LEU A C 1
ATOM 1028 O O . LEU A 1 140 ? -28.911 -41.274 -13.9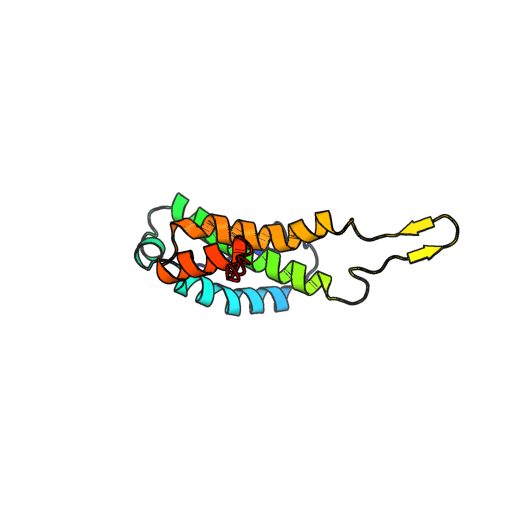59 1.00 39.62 140 LEU A O 1
#

pLDDT: mean 82.93, std 16.09, range [39.62, 96.75]

Radius of gyration: 18.84 Å; chains: 1; bounding box: 52×53×51 Å